Protein AF-S7UG57-F1 (afdb_monomer_lite)

Secondary structure (DSSP, 8-state):
-HHHHHHHHHHHHSTTHHHH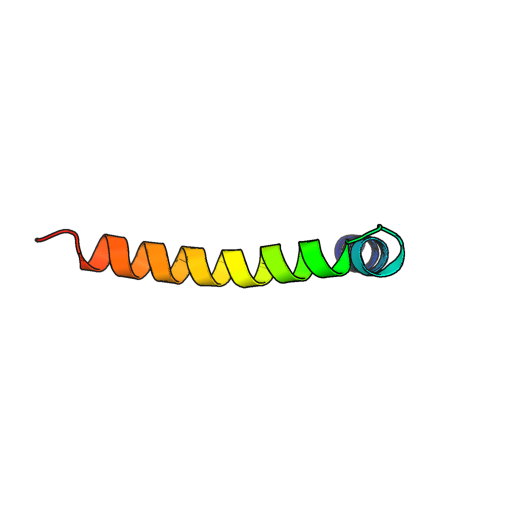HHHHHHHHHHHHHHHHHHHHTS--

Organism: Toxoplasma gondii (strain ATCC 50853 / GT1) (NCBI:txid507601)

pLDDT: mean 92.35, std 8.08, range [61.88, 97.44]

InterPro domains:
  IPR005797 Cytochrome b/b6, N-terminal domain [PF00033] (5-41)
  IPR016174 Di-haem cytochrome, transmembrane [SSF81342] (6-42)
  IPR027387 Cytochrome b/b6-like domain superfamily [G3DSA:1.20.810.10] (3-43)

Radius of gyration: 15.65 Å; chains: 1; bounding box: 26×25×43 Å

Foldseek 3Di:
DVVVVVLVCQCPPPDCSVVVVVCVVVVVVVVVVVVVVVVVPPDD

Sequence (44 aa):
TVEAKCVTYLVREVAAGWEFKTLHATTASFVLVCIFVHVSRIPS

Structure (mmCIF, N/CA/C/O backbone):
data_AF-S7UG57-F1
#
_entry.id   AF-S7UG57-F1
#
loop_
_atom_site.group_PDB
_atom_site.id
_atom_site.type_symbol
_atom_site.label_atom_id
_atom_site.label_alt_id
_atom_site.label_comp_id
_atom_site.label_asym_id
_atom_site.label_entity_id
_atom_site.label_seq_id
_atom_site.pdbx_PDB_ins_code
_atom_site.Cartn_x
_atom_site.Cartn_y
_atom_site.Cartn_z
_atom_site.occupancy
_atom_site.B_iso_or_equiv
_atom_site.auth_seq_id
_atom_site.auth_comp_id
_atom_site.auth_asym_id
_atom_site.auth_atom_id
_atom_site.pdbx_PDB_model_num
ATOM 1 N N . THR A 1 1 ? -0.677 14.804 -9.278 1.00 77.69 1 THR A N 1
ATOM 2 C CA . THR A 1 1 ? 0.309 15.124 -8.219 1.00 77.69 1 THR A CA 1
ATOM 3 C C . THR A 1 1 ? 1.553 14.265 -8.416 1.00 77.69 1 THR A C 1
ATOM 5 O O . THR A 1 1 ? 1.479 13.308 -9.181 1.00 77.69 1 THR A O 1
ATOM 8 N N . VAL A 1 2 ? 2.698 14.606 -7.809 1.00 84.69 2 VAL A N 1
ATOM 9 C CA . VAL A 1 2 ? 3.951 13.819 -7.922 1.00 84.69 2 VAL A CA 1
ATOM 10 C C . VAL A 1 2 ? 3.737 12.369 -7.460 1.00 84.69 2 VAL A C 1
ATOM 12 O O . VAL A 1 2 ? 4.092 11.444 -8.181 1.00 84.69 2 VAL A O 1
ATOM 15 N N . GLU A 1 3 ? 3.005 12.182 -6.360 1.00 82.00 3 GLU A N 1
ATOM 16 C CA . GLU A 1 3 ? 2.559 10.887 -5.815 1.00 82.00 3 GLU A CA 1
ATOM 17 C C . GLU A 1 3 ? 1.944 9.948 -6.868 1.00 82.00 3 GLU A C 1
ATOM 19 O O . GLU A 1 3 ? 2.360 8.802 -7.028 1.00 82.00 3 GLU A O 1
ATOM 24 N N . ALA A 1 4 ? 0.984 10.448 -7.654 1.00 88.62 4 ALA A N 1
ATOM 25 C CA . ALA A 1 4 ? 0.313 9.646 -8.678 1.00 88.62 4 ALA A CA 1
ATOM 26 C C . ALA A 1 4 ? 1.282 9.176 -9.778 1.00 88.62 4 ALA A C 1
ATOM 28 O O . ALA A 1 4 ? 1.134 8.072 -10.308 1.00 88.62 4 ALA A O 1
ATOM 29 N N . LYS A 1 5 ? 2.297 9.989 -10.104 1.00 93.12 5 LYS A N 1
ATOM 30 C CA . LYS A 1 5 ? 3.337 9.621 -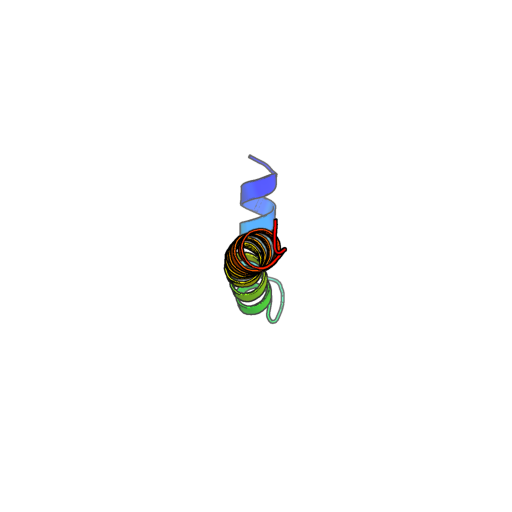11.074 1.00 93.12 5 LYS A CA 1
ATOM 31 C C . LYS A 1 5 ? 4.260 8.541 -10.509 1.00 93.12 5 LYS A C 1
ATOM 33 O O . LYS A 1 5 ? 4.547 7.584 -11.219 1.00 93.12 5 LYS A O 1
ATOM 38 N N . CYS A 1 6 ? 4.645 8.638 -9.237 1.00 95.06 6 CYS A N 1
ATOM 39 C CA . CYS A 1 6 ? 5.482 7.639 -8.569 1.00 95.06 6 CYS A CA 1
ATOM 40 C C . CYS A 1 6 ? 4.786 6.276 -8.459 1.00 95.06 6 CYS A C 1
ATOM 42 O O . CYS A 1 6 ? 5.386 5.256 -8.781 1.00 95.06 6 CYS A O 1
ATOM 44 N N . VAL A 1 7 ? 3.501 6.246 -8.087 1.00 94.75 7 VAL A N 1
ATOM 45 C CA . VAL A 1 7 ? 2.721 4.995 -8.038 1.00 94.75 7 VAL A CA 1
ATOM 46 C C . VAL A 1 7 ? 2.563 4.387 -9.433 1.00 94.75 7 VAL A C 1
ATOM 48 O O . VAL A 1 7 ? 2.608 3.170 -9.586 1.00 94.75 7 VAL A O 1
ATOM 51 N N . THR A 1 8 ? 2.399 5.223 -10.460 1.00 95.81 8 THR A N 1
ATOM 52 C CA . THR A 1 8 ? 2.324 4.749 -11.849 1.00 95.81 8 THR A CA 1
ATOM 53 C C . THR A 1 8 ? 3.654 4.151 -12.304 1.00 95.81 8 THR A C 1
ATOM 55 O O . THR A 1 8 ? 3.656 3.082 -12.903 1.00 95.81 8 THR A O 1
ATOM 58 N N . TYR A 1 9 ? 4.778 4.797 -11.985 1.00 96.00 9 TYR A N 1
ATOM 59 C CA . TYR A 1 9 ? 6.117 4.264 -12.245 1.00 96.00 9 TYR A CA 1
ATOM 60 C C . TYR A 1 9 ? 6.341 2.930 -11.523 1.00 96.00 9 TYR A C 1
ATOM 62 O O . TYR A 1 9 ? 6.722 1.953 -12.157 1.00 96.00 9 TYR A O 1
ATOM 70 N N . LEU A 1 10 ? 6.018 2.859 -10.227 1.00 96.00 10 LEU A N 1
ATOM 71 C CA . LEU A 1 10 ? 6.121 1.639 -9.423 1.00 96.00 10 LEU A CA 1
ATOM 72 C C . LEU A 1 10 ? 5.373 0.469 -10.072 1.00 96.00 10 LEU A C 1
ATOM 74 O O . LEU A 1 10 ? 5.903 -0.626 -10.154 1.00 96.00 10 LEU A O 1
ATOM 78 N N . VAL A 1 11 ? 4.155 0.696 -10.559 1.00 96.94 11 VAL A N 1
ATOM 79 C CA . VAL A 1 11 ? 3.346 -0.361 -11.182 1.00 96.94 11 VAL A CA 1
ATOM 80 C C . VAL A 1 11 ? 3.903 -0.831 -12.527 1.00 96.94 11 VAL A C 1
ATOM 82 O O . VAL A 1 11 ? 3.712 -1.992 -12.876 1.00 96.94 11 VAL A O 1
ATOM 85 N N . ARG A 1 12 ? 4.520 0.063 -13.306 1.00 95.00 12 ARG A N 1
ATOM 86 C CA . ARG A 1 12 ? 4.873 -0.208 -14.709 1.00 95.00 12 ARG A CA 1
ATOM 87 C C . ARG A 1 12 ? 6.329 -0.605 -14.909 1.00 95.00 12 ARG A C 1
ATOM 89 O O . ARG A 1 12 ? 6.603 -1.450 -15.748 1.00 95.00 12 ARG A O 1
ATOM 96 N N . GLU A 1 13 ? 7.232 -0.000 -14.148 1.00 97.00 13 GLU A N 1
ATOM 97 C CA . GLU A 1 13 ? 8.675 -0.080 -14.395 1.00 97.00 13 GLU A CA 1
ATOM 98 C C . GLU A 1 13 ? 9.405 -0.952 -13.364 1.00 97.00 13 GLU A C 1
ATOM 100 O O . GLU A 1 13 ? 10.511 -1.423 -13.62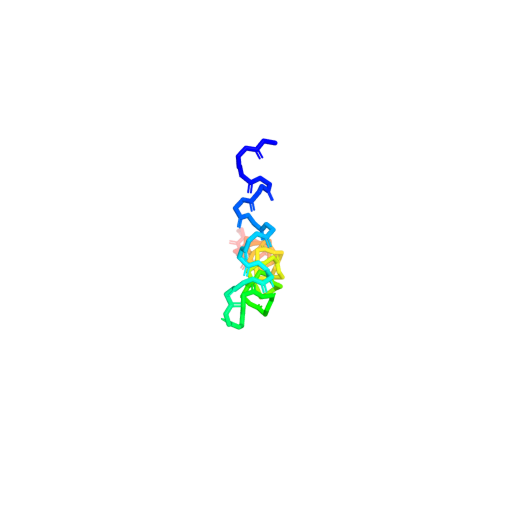1 1.00 97.00 13 GLU A O 1
ATOM 105 N N . VAL A 1 14 ? 8.811 -1.191 -12.188 1.00 95.62 14 VAL A N 1
ATOM 106 C CA . VAL A 1 14 ? 9.422 -2.021 -11.140 1.00 95.62 14 VAL A CA 1
ATOM 107 C C . VAL A 1 14 ? 8.956 -3.466 -11.288 1.00 95.62 14 VAL A C 1
ATOM 109 O O . VAL A 1 14 ? 7.757 -3.745 -11.313 1.00 95.62 14 VAL A O 1
ATOM 112 N N . ALA A 1 15 ? 9.908 -4.401 -11.342 1.00 97.00 15 ALA A N 1
ATOM 113 C CA . ALA A 1 15 ? 9.608 -5.829 -11.320 1.00 97.00 15 ALA A CA 1
ATOM 114 C C . ALA A 1 15 ? 8.781 -6.184 -10.072 1.00 97.00 15 ALA A C 1
ATOM 116 O O . ALA A 1 15 ? 9.128 -5.790 -8.960 1.00 97.00 15 ALA A O 1
ATOM 117 N N . ALA A 1 16 ? 7.682 -6.911 -10.267 1.00 95.62 16 ALA A N 1
ATOM 118 C CA . ALA A 1 16 ? 6.688 -7.221 -9.237 1.00 95.62 16 ALA A CA 1
ATOM 119 C C . ALA A 1 16 ? 6.004 -5.998 -8.569 1.00 95.62 16 ALA A C 1
ATOM 121 O O . ALA A 1 16 ? 5.378 -6.115 -7.511 1.00 95.62 16 ALA A O 1
ATOM 122 N N . GLY A 1 17 ? 6.124 -4.795 -9.143 1.00 96.25 17 GLY A N 1
ATOM 123 C CA . GLY A 1 17 ? 5.596 -3.567 -8.545 1.00 96.25 17 GLY A CA 1
ATOM 124 C C . GLY A 1 17 ? 4.065 -3.505 -8.522 1.00 96.25 17 GLY A C 1
ATOM 125 O O . GLY A 1 17 ? 3.472 -2.951 -7.590 1.00 96.25 17 GLY A O 1
ATOM 126 N N . TRP A 1 18 ? 3.408 -4.129 -9.504 1.00 94.25 18 TRP A N 1
ATOM 127 C CA . TRP A 1 18 ? 1.956 -4.314 -9.501 1.00 94.25 18 TRP A CA 1
ATOM 128 C C . TRP A 1 18 ? 1.503 -5.253 -8.379 1.00 94.25 18 TRP A C 1
ATOM 130 O O . TRP A 1 18 ? 0.558 -4.929 -7.652 1.00 94.25 18 TRP A O 1
ATOM 140 N N . GLU A 1 19 ? 2.182 -6.386 -8.202 1.00 97.12 19 GLU A N 1
ATOM 141 C CA . GLU A 1 19 ? 1.908 -7.349 -7.137 1.00 97.12 19 GLU A CA 1
ATOM 142 C C . GLU A 1 19 ? 2.108 -6.704 -5.769 1.00 97.12 19 GLU A C 1
ATOM 144 O O . GLU A 1 19 ? 1.239 -6.828 -4.909 1.00 97.12 19 GLU A O 1
ATOM 149 N N . PHE A 1 20 ? 3.184 -5.933 -5.588 1.00 95.75 20 PHE A N 1
ATOM 150 C CA . PHE A 1 20 ? 3.426 -5.178 -4.361 1.00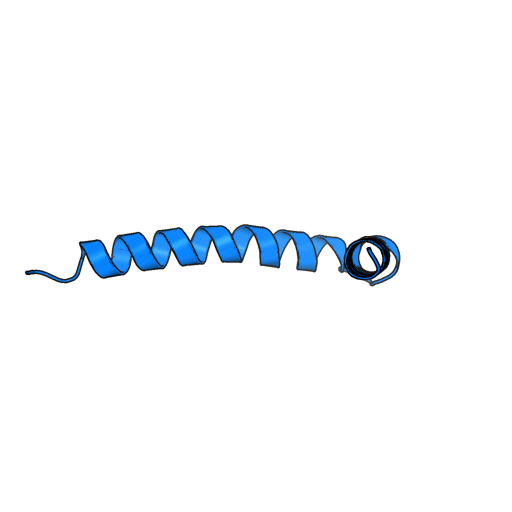 95.75 20 PHE A CA 1
ATOM 151 C C . PHE A 1 20 ? 2.306 -4.173 -4.069 1.00 95.75 20 PHE A C 1
ATOM 153 O O . PHE A 1 20 ? 1.770 -4.156 -2.960 1.00 95.75 20 PHE A O 1
ATOM 1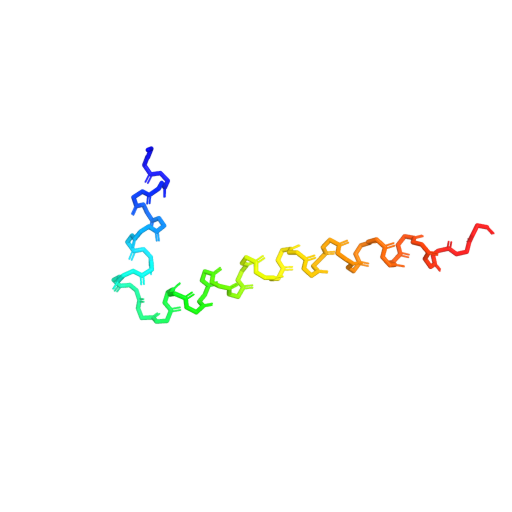60 N N . LYS A 1 21 ? 1.906 -3.352 -5.052 1.00 95.25 21 LYS A N 1
ATOM 161 C CA . LYS A 1 21 ? 0.807 -2.386 -4.879 1.00 95.25 21 LYS A CA 1
ATOM 162 C C . LYS A 1 21 ? -0.492 -3.097 -4.507 1.00 95.25 21 LYS A C 1
ATOM 164 O O . LYS A 1 21 ? -1.194 -2.649 -3.601 1.00 95.25 21 LYS A O 1
ATOM 169 N N . THR A 1 22 ? -0.816 -4.174 -5.217 1.00 96.19 22 THR A N 1
ATOM 170 C CA . THR A 1 22 ? -2.028 -4.966 -4.983 1.00 96.19 22 THR A CA 1
ATOM 171 C C . THR A 1 22 ? -2.015 -5.550 -3.577 1.00 96.19 22 THR A C 1
ATOM 173 O O . THR A 1 22 ? -2.952 -5.329 -2.813 1.00 96.19 22 THR A O 1
ATOM 176 N N . LEU A 1 23 ? -0.915 -6.200 -3.195 1.00 97.44 23 LEU A N 1
ATOM 177 C CA . LEU A 1 23 ? -0.734 -6.776 -1.870 1.00 97.44 23 LEU A CA 1
ATOM 178 C C . LEU A 1 23 ? -0.860 -5.714 -0.776 1.00 97.44 23 LEU A C 1
ATOM 180 O O . LEU A 1 23 ? -1.579 -5.931 0.197 1.00 97.44 23 LEU A O 1
ATOM 184 N N . HIS A 1 24 ? -0.208 -4.560 -0.934 1.00 96.50 24 HIS A N 1
ATOM 185 C CA . HIS A 1 24 ? -0.261 -3.473 0.041 1.00 96.50 24 HIS A CA 1
ATOM 186 C C . HIS A 1 24 ? -1.686 -2.928 0.211 1.00 96.50 24 HIS A C 1
ATOM 188 O O . HIS A 1 24 ? -2.164 -2.795 1.337 1.00 96.50 24 HIS A O 1
ATOM 194 N N . ALA A 1 25 ? -2.395 -2.676 -0.895 1.00 95.50 25 ALA A N 1
ATOM 195 C CA . ALA A 1 25 ? -3.771 -2.188 -0.862 1.00 95.50 25 ALA A CA 1
ATOM 196 C C . ALA A 1 25 ? -4.725 -3.190 -0.185 1.00 95.50 25 ALA A C 1
ATOM 198 O O . ALA A 1 25 ? -5.496 -2.806 0.693 1.00 95.50 25 ALA A O 1
ATOM 199 N N . THR A 1 26 ? -4.646 -4.478 -0.534 1.00 96.00 26 THR A N 1
ATOM 200 C CA . THR A 1 26 ? -5.481 -5.523 0.080 1.00 96.00 26 THR A CA 1
ATOM 201 C C . THR A 1 26 ? -5.137 -5.734 1.555 1.00 96.00 26 THR A C 1
ATOM 203 O O . THR A 1 26 ? -6.034 -5.887 2.385 1.00 96.00 26 THR A O 1
ATOM 206 N N . THR A 1 27 ? -3.848 -5.685 1.905 1.00 96.69 27 THR A N 1
ATOM 207 C CA . THR A 1 27 ? -3.386 -5.821 3.293 1.00 96.69 27 THR A CA 1
ATOM 208 C C . THR A 1 27 ? -3.910 -4.684 4.161 1.00 96.69 27 THR A C 1
ATOM 210 O O . THR A 1 27 ? -4.336 -4.941 5.282 1.00 96.69 27 THR A O 1
ATOM 213 N N . ALA A 1 28 ? -3.961 -3.447 3.657 1.00 97.00 28 ALA A N 1
ATOM 214 C CA . ALA A 1 28 ? -4.520 -2.323 4.407 1.00 97.00 28 ALA A CA 1
ATOM 215 C C . ALA A 1 28 ? -5.989 -2.565 4.802 1.00 97.00 28 ALA A C 1
ATOM 217 O O . ALA A 1 28 ? -6.362 -2.369 5.958 1.00 97.00 28 ALA A O 1
ATOM 218 N N . SER A 1 29 ? -6.816 -3.066 3.879 1.00 96.69 29 SER A N 1
ATOM 219 C CA . SER A 1 29 ? -8.202 -3.444 4.186 1.00 96.69 29 SER A CA 1
ATOM 220 C C . SER A 1 29 ? -8.280 -4.602 5.183 1.00 96.69 29 SER A C 1
ATOM 222 O O . SER A 1 29 ? -9.079 -4.557 6.117 1.00 96.69 29 SER A O 1
ATOM 224 N N . PHE A 1 30 ? -7.432 -5.620 5.027 1.00 97.00 30 PHE A N 1
ATOM 225 C CA . PHE A 1 30 ? -7.379 -6.750 5.952 1.00 97.00 30 PHE A CA 1
ATOM 226 C C . PHE A 1 30 ? -6.985 -6.320 7.370 1.00 97.00 30 PHE A C 1
ATOM 228 O O . PHE A 1 30 ? -7.611 -6.749 8.335 1.00 97.00 30 PHE A O 1
ATOM 235 N N . VAL A 1 31 ? -6.008 -5.419 7.509 1.00 97.44 31 VAL A N 1
ATOM 236 C CA . VAL A 1 31 ? -5.596 -4.856 8.802 1.00 97.44 31 VAL A CA 1
ATOM 237 C C . VAL A 1 31 ? -6.767 -4.162 9.496 1.00 97.44 31 VAL A C 1
ATOM 239 O O . VAL A 1 31 ? -6.969 -4.377 10.687 1.00 97.44 31 VAL A O 1
ATOM 242 N N . LEU A 1 32 ? -7.584 -3.394 8.770 1.00 96.00 32 LEU A N 1
ATOM 243 C CA . LEU A 1 32 ? -8.775 -2.760 9.346 1.00 96.00 32 LEU A CA 1
ATOM 244 C C . LEU A 1 32 ? -9.789 -3.790 9.858 1.00 96.00 32 LEU A C 1
ATOM 246 O O . LEU A 1 32 ? -10.309 -3.639 10.963 1.00 96.00 32 LEU A O 1
ATOM 250 N N . VAL A 1 33 ? -10.034 -4.859 9.096 1.00 96.31 33 VAL A N 1
ATOM 251 C CA . VAL A 1 33 ? -10.897 -5.968 9.536 1.00 96.31 33 VAL A CA 1
ATOM 252 C C . VAL A 1 33 ? -10.321 -6.641 10.782 1.00 96.31 33 VAL A C 1
ATOM 254 O O . VAL A 1 33 ? -11.051 -6.886 11.739 1.00 96.31 33 VAL A O 1
ATOM 257 N N . CYS A 1 34 ? -9.012 -6.894 10.810 1.00 95.62 34 CYS A N 1
ATOM 258 C CA . CYS A 1 34 ? -8.330 -7.467 11.966 1.00 95.62 34 CYS A CA 1
ATOM 259 C C . CYS A 1 34 ? -8.461 -6.583 13.204 1.00 95.62 34 CYS A C 1
ATOM 261 O O . CYS A 1 34 ? -8.760 -7.103 14.272 1.00 95.62 34 CYS A O 1
ATOM 263 N N . ILE A 1 35 ? -8.297 -5.264 13.072 1.00 96.25 35 ILE A N 1
ATOM 264 C CA . ILE A 1 35 ? -8.488 -4.315 14.176 1.00 96.25 35 ILE A CA 1
ATOM 265 C C . ILE A 1 35 ? -9.935 -4.359 14.663 1.00 96.25 35 ILE A C 1
ATOM 267 O O . ILE A 1 35 ? -10.165 -4.489 15.862 1.00 96.25 35 ILE A O 1
ATOM 271 N N . PHE A 1 36 ? -10.911 -4.310 13.754 1.00 94.75 36 PHE A N 1
ATOM 272 C CA . PHE A 1 36 ? -12.326 -4.384 14.112 1.00 94.75 36 PHE A CA 1
ATOM 273 C C . PHE A 1 36 ? -12.646 -5.663 14.892 1.00 94.75 36 PHE A C 1
ATOM 275 O O . PHE A 1 36 ? -13.262 -5.610 15.957 1.00 94.75 36 PHE A O 1
ATOM 282 N N . VAL A 1 37 ? -12.183 -6.811 14.396 1.00 95.12 37 VAL A N 1
ATOM 283 C CA . VAL A 1 37 ? -12.356 -8.102 15.066 1.00 95.12 37 VAL A CA 1
ATOM 284 C C . VAL A 1 37 ? -11.624 -8.133 16.405 1.00 95.12 37 VAL A C 1
ATOM 286 O O . VAL A 1 37 ? -12.178 -8.642 17.374 1.00 95.12 37 VAL A O 1
ATOM 289 N N . HIS A 1 38 ? -10.403 -7.601 16.473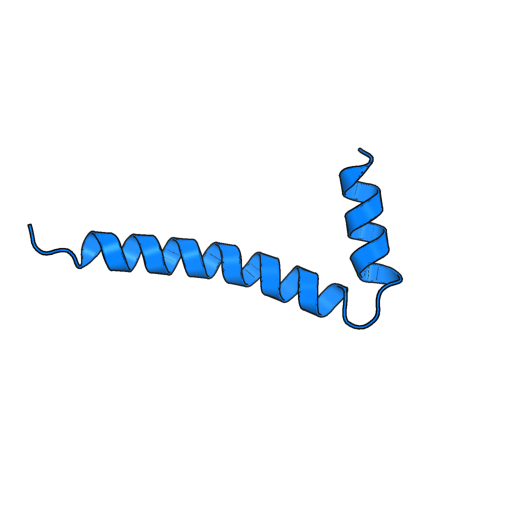 1.00 93.75 38 HIS A N 1
ATOM 290 C CA . HIS A 1 38 ? -9.600 -7.575 17.690 1.00 93.75 38 HIS A CA 1
ATOM 291 C C . HIS A 1 38 ? -10.295 -6.763 18.782 1.00 93.75 38 HIS A C 1
ATOM 293 O O . HIS A 1 38 ? -10.514 -7.286 19.866 1.00 93.75 38 HIS A O 1
ATOM 299 N N . VAL A 1 39 ? -10.734 -5.541 18.467 1.00 93.69 39 VAL A N 1
ATOM 300 C CA . VAL A 1 39 ? -11.461 -4.667 19.398 1.00 93.69 39 VAL A CA 1
ATOM 301 C C . VAL A 1 39 ? -12.796 -5.285 19.812 1.00 93.69 39 VAL A C 1
ATOM 303 O O . VAL A 1 39 ? -13.127 -5.274 20.991 1.00 93.69 39 VAL A O 1
ATOM 306 N N . SER A 1 40 ? -13.534 -5.892 18.879 1.00 89.06 40 SER A N 1
ATOM 307 C CA . SER A 1 40 ? -14.821 -6.548 19.175 1.00 89.06 40 SER A CA 1
ATOM 308 C C . SER A 1 40 ? -14.682 -7.816 20.027 1.00 89.06 40 SER A C 1
ATOM 310 O O . SER A 1 40 ? -15.668 -8.300 20.575 1.00 89.06 40 SER A O 1
ATOM 312 N N . ARG A 1 41 ? -13.477 -8.394 20.100 1.00 83.75 41 ARG A N 1
ATOM 313 C CA . ARG A 1 41 ? -13.163 -9.587 20.897 1.00 83.75 41 ARG A CA 1
ATOM 314 C C . ARG A 1 41 ? -12.502 -9.278 22.233 1.00 83.75 41 ARG A C 1
ATOM 316 O O . ARG A 1 41 ? -12.261 -10.223 22.978 1.00 83.75 41 ARG A O 1
ATOM 323 N N . ILE A 1 42 ? -12.226 -8.011 22.548 1.00 76.00 42 ILE A N 1
ATOM 324 C CA . ILE A 1 42 ? -11.869 -7.604 23.909 1.00 76.00 42 ILE A CA 1
ATOM 325 C C . ILE A 1 42 ? -13.157 -7.729 24.735 1.00 76.00 42 ILE A C 1
ATOM 327 O O . ILE A 1 42 ? -14.092 -6.967 24.484 1.00 76.00 42 ILE A O 1
ATOM 331 N N . PRO A 1 43 ? -13.266 -8.706 25.655 1.00 65.38 43 PRO A N 1
ATOM 332 C CA . PRO A 1 43 ? -14.440 -8.796 26.506 1.00 65.38 43 PRO A CA 1
ATOM 333 C C . PRO A 1 43 ? -14.477 -7.546 27.394 1.00 65.38 43 PRO A C 1
ATOM 335 O O . PRO A 1 43 ? -13.481 -7.220 28.042 1.00 65.38 43 PRO A O 1
ATOM 338 N N . SER A 1 44 ? -15.604 -6.834 27.350 1.00 61.88 44 SER A N 1
ATOM 339 C CA . SER A 1 44 ? -15.945 -5.760 28.288 1.00 61.88 44 SER A CA 1
ATOM 340 C C . SER A 1 44 ? -16.081 -6.289 29.707 1.00 61.88 44 SER A C 1
ATOM 342 O O . SER A 1 44 ? -16.730 -7.356 29.835 1.00 61.88 44 SER A O 1
#